Protein AF-V8N4Q9-F1 (afdb_monomer_lite)

Sequence (99 aa):
LKNELQKKEGEKVAEINEGKEQEKSDNQEAPAVKKPRGDLSNLKNLRQGQLKNQQMKSSLAARYDLENMEIALGIEELKQRVVAIAEKIKRYENQSSFN

pLDDT: mean 74.96, std 20.8, range [38.47, 94.75]

Radius of gyration: 22.15 Å; chains: 1; bounding box: 36×22×91 Å

Foldseek 3Di:
DDDDDDDDDDDDDDPPDDDDDPPPPDDDDDPQQVVLVVLLVLLVCVVVVNNPDPVNVVVSCVVQVVVPDPSVVSNVVSVVVNVVVVVVVVVVVVVVVVD

Structure (mmCIF, N/CA/C/O backbone):
data_AF-V8N4Q9-F1
#
_entry.id   AF-V8N4Q9-F1
#
loop_
_atom_site.group_PDB
_atom_site.id
_atom_site.type_symbol
_atom_site.label_atom_id
_atom_site.label_alt_id
_atom_site.label_comp_id
_atom_site.label_asym_id
_atom_site.label_entity_id
_atom_site.label_seq_id
_atom_site.pdbx_PDB_ins_code
_atom_site.Cartn_x
_atom_site.Cartn_y
_atom_site.Cartn_z
_atom_site.occupancy
_atom_site.B_iso_or_equiv
_atom_site.auth_seq_id
_atom_site.auth_comp_id
_atom_site.auth_asym_id
_atom_site.auth_atom_id
_atom_site.pdbx_PDB_model_num
ATOM 1 N N . LEU A 1 1 ? -13.143 -0.351 64.378 1.00 42.16 1 LEU A N 1
ATOM 2 C CA . LEU A 1 1 ? -12.816 0.673 63.368 1.00 42.16 1 LEU A CA 1
ATOM 3 C C . LEU A 1 1 ? -12.379 -0.045 62.103 1.00 42.16 1 LEU A C 1
ATOM 5 O O . LEU A 1 1 ? -11.455 -0.841 62.165 1.00 42.16 1 LEU A O 1
ATOM 9 N N . LYS A 1 2 ? -13.123 0.152 61.013 1.00 39.50 2 LYS A N 1
ATOM 10 C CA . LYS A 1 2 ? -12.796 -0.327 59.666 1.00 39.50 2 LYS A CA 1
ATOM 11 C C . LYS A 1 2 ? -11.958 0.755 58.994 1.00 39.50 2 LYS A C 1
ATOM 13 O O . LYS A 1 2 ? -12.338 1.914 59.124 1.00 39.50 2 LYS A O 1
ATOM 18 N N . ASN A 1 3 ? -10.883 0.377 58.310 1.00 38.47 3 ASN A N 1
ATOM 19 C CA . ASN A 1 3 ? -10.457 0.926 57.018 1.00 38.47 3 ASN A CA 1
ATOM 20 C C . ASN A 1 3 ? -9.042 0.444 56.732 1.00 38.47 3 ASN A C 1
ATOM 22 O O . ASN A 1 3 ? -8.113 0.942 57.349 1.00 38.47 3 ASN A O 1
ATOM 26 N N . GLU A 1 4 ? -8.885 -0.457 55.766 1.00 43.41 4 GLU A N 1
ATOM 27 C CA . GLU A 1 4 ? -7.685 -0.463 54.938 1.00 43.41 4 GLU A CA 1
ATOM 28 C C . GLU A 1 4 ? -7.914 -1.237 53.635 1.00 43.41 4 GLU A C 1
ATOM 30 O O . GLU A 1 4 ? -8.497 -2.319 53.616 1.00 43.41 4 GLU A O 1
ATOM 35 N N . LEU A 1 5 ? -7.396 -0.624 52.569 1.00 48.34 5 LEU A N 1
ATOM 36 C CA . LEU A 1 5 ? -6.931 -1.224 51.317 1.00 48.34 5 LEU A CA 1
ATOM 37 C C .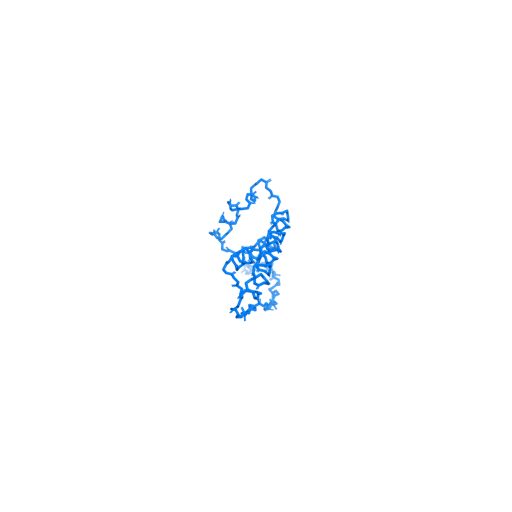 LEU A 1 5 ? -7.955 -1.467 50.194 1.00 48.34 5 LEU A C 1
ATOM 39 O O . LEU A 1 5 ? -8.522 -2.535 49.979 1.00 48.34 5 LEU A O 1
ATOM 43 N N . GLN A 1 6 ? -8.080 -0.381 49.427 1.00 49.88 6 GLN A N 1
ATOM 44 C CA . GLN A 1 6 ? -8.276 -0.275 47.980 1.00 49.88 6 GLN A CA 1
ATOM 45 C C . GLN A 1 6 ? -7.979 -1.556 47.176 1.00 49.88 6 GLN A C 1
ATOM 47 O O . GLN A 1 6 ? -6.850 -2.041 47.159 1.00 49.88 6 GLN A O 1
ATOM 52 N N . LYS A 1 7 ? -8.957 -2.005 46.380 1.00 47.19 7 LYS A N 1
ATOM 53 C CA . LYS A 1 7 ? -8.732 -2.900 45.239 1.00 47.19 7 LYS A CA 1
ATOM 54 C C . LYS A 1 7 ? -8.934 -2.131 43.935 1.00 47.19 7 LYS A C 1
ATOM 56 O O . LYS A 1 7 ? -10.060 -1.842 43.542 1.00 47.19 7 LYS A O 1
ATOM 61 N N . LYS A 1 8 ? -7.822 -1.789 43.281 1.00 49.78 8 LYS A N 1
ATOM 62 C CA . LYS A 1 8 ? -7.756 -1.558 41.835 1.00 49.78 8 LYS A CA 1
ATOM 63 C C . LYS A 1 8 ? -7.293 -2.872 41.220 1.00 49.78 8 LYS A C 1
ATOM 65 O O . LYS A 1 8 ? -6.116 -3.198 41.324 1.00 49.78 8 LYS A O 1
ATOM 70 N N . GLU A 1 9 ? -8.194 -3.623 40.607 1.00 46.16 9 GLU A N 1
ATOM 71 C CA . GLU A 1 9 ? -7.800 -4.745 39.757 1.00 46.16 9 GLU A CA 1
ATOM 72 C C . GLU A 1 9 ? -7.858 -4.254 38.313 1.00 46.16 9 GLU A C 1
ATOM 74 O O . GLU A 1 9 ? -8.907 -4.187 37.682 1.00 46.16 9 GLU A O 1
ATOM 79 N N . GLY A 1 10 ? -6.693 -3.787 37.856 1.00 38.78 10 GLY A N 1
ATOM 80 C CA . GLY A 1 10 ? -6.406 -3.578 36.450 1.00 38.78 10 GLY A CA 1
ATOM 81 C C . GLY A 1 10 ? -6.302 -4.934 35.766 1.00 38.78 10 GLY A C 1
ATOM 82 O O . GLY A 1 10 ? -5.538 -5.805 36.185 1.00 38.78 10 GLY A O 1
ATOM 83 N N . GLU A 1 11 ? -7.103 -5.095 34.727 1.00 40.88 11 GLU A N 1
ATOM 84 C CA . GLU A 1 11 ? -7.112 -6.232 33.826 1.00 40.88 11 GLU A CA 1
ATOM 85 C C . GLU A 1 11 ? -5.738 -6.347 33.142 1.00 40.88 11 GLU A C 1
ATOM 87 O O . GLU A 1 11 ? -5.307 -5.471 32.389 1.00 40.88 11 GLU A O 1
ATOM 92 N N . LYS A 1 12 ? -5.001 -7.414 33.474 1.00 44.91 12 LYS A N 1
ATOM 93 C CA . LYS A 1 12 ? -3.738 -7.778 32.827 1.00 44.91 12 LYS A CA 1
ATOM 94 C C . LYS A 1 12 ? -4.034 -8.233 31.401 1.00 44.91 12 LYS A C 1
ATOM 96 O O . LYS A 1 12 ? -4.345 -9.401 31.181 1.00 44.91 12 LYS A O 1
ATOM 101 N N . VAL A 1 13 ? -3.889 -7.340 30.429 1.00 49.69 13 VAL A N 1
ATOM 102 C CA . VAL A 1 13 ? -3.788 -7.757 29.028 1.00 49.69 13 VAL A CA 1
ATOM 103 C C . VAL A 1 13 ? -2.375 -8.288 28.814 1.00 49.69 13 VAL A C 1
ATOM 105 O O . VAL A 1 13 ? -1.394 -7.564 28.968 1.00 49.69 13 VAL A O 1
ATOM 108 N 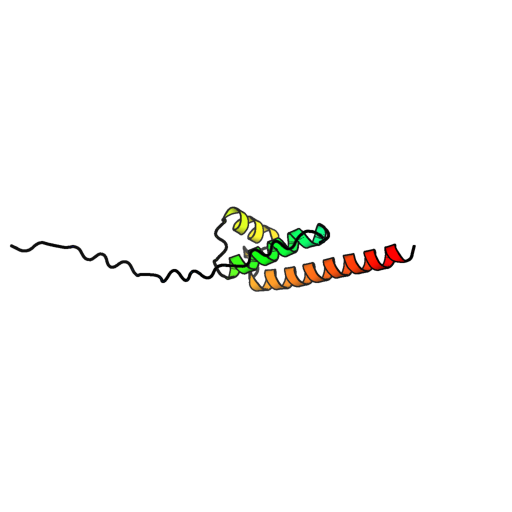N . ALA A 1 14 ? -2.294 -9.589 28.542 1.00 41.41 14 ALA A N 1
ATOM 109 C CA . ALA A 1 14 ? -1.068 -10.309 28.249 1.00 41.41 14 ALA A CA 1
ATOM 110 C C . ALA A 1 14 ? -0.323 -9.639 27.086 1.00 41.41 14 ALA A C 1
ATOM 112 O O . ALA A 1 14 ? -0.788 -9.617 25.948 1.00 41.41 14 ALA A O 1
ATOM 113 N N . GLU A 1 15 ? 0.842 -9.080 27.394 1.00 40.91 15 GLU A N 1
ATOM 114 C CA . GLU A 1 15 ? 1.773 -8.542 26.416 1.00 40.91 15 GLU A CA 1
ATOM 115 C C . GLU A 1 15 ? 2.487 -9.733 25.762 1.00 40.91 15 GLU A C 1
ATOM 117 O O . GLU A 1 15 ? 3.479 -10.260 26.270 1.00 40.91 15 GLU A O 1
ATOM 122 N N . ILE A 1 16 ? 1.914 -10.231 24.665 1.00 51.94 16 ILE A N 1
ATOM 123 C CA . ILE A 1 16 ? 2.556 -11.242 23.829 1.00 51.94 16 ILE A CA 1
ATOM 124 C C . ILE A 1 16 ? 3.639 -10.519 23.025 1.00 51.94 16 ILE A C 1
ATOM 126 O O . ILE A 1 16 ? 3.381 -9.874 22.010 1.00 51.94 16 ILE A O 1
ATOM 130 N N . ASN A 1 17 ? 4.862 -10.593 23.544 1.00 48.38 17 ASN A N 1
ATOM 131 C CA . ASN A 1 17 ? 6.086 -10.288 22.819 1.00 48.38 17 ASN A CA 1
ATOM 132 C C . ASN A 1 17 ? 6.327 -11.379 21.768 1.00 48.38 17 ASN A C 1
ATOM 134 O O . ASN A 1 17 ? 6.966 -12.389 22.054 1.00 48.38 17 ASN A O 1
ATOM 138 N N . GLU A 1 18 ? 5.872 -11.150 20.540 1.00 45.28 18 GLU A N 1
ATOM 139 C CA . GLU A 1 18 ? 6.421 -11.823 19.364 1.00 45.28 18 GLU A CA 1
ATOM 140 C C . GLU A 1 18 ? 7.143 -10.780 18.519 1.00 45.28 18 GLU A C 1
ATOM 142 O O . GLU A 1 18 ? 6.555 -9.921 17.863 1.00 45.28 18 GLU A O 1
ATOM 147 N N . GLY A 1 19 ? 8.468 -10.799 18.644 1.00 38.72 19 GLY A N 1
ATOM 148 C CA . GLY A 1 19 ? 9.347 -10.018 17.799 1.00 38.72 19 GLY A CA 1
ATOM 149 C C . GLY A 1 19 ? 9.465 -10.595 16.391 1.00 38.72 19 GLY A C 1
ATOM 150 O O . GLY A 1 19 ? 9.180 -11.766 16.161 1.00 38.72 19 GLY A O 1
ATOM 151 N N . LYS A 1 20 ? 10.084 -9.765 15.538 1.00 44.59 20 LYS A N 1
ATOM 152 C CA . LYS A 1 20 ? 10.640 -10.073 14.205 1.00 44.59 20 LYS A CA 1
ATOM 153 C C . LYS A 1 20 ? 9.540 -10.191 13.138 1.00 44.59 20 LYS A C 1
ATOM 155 O O . LYS A 1 20 ? 8.525 -10.818 13.346 1.00 44.59 20 LYS A O 1
ATOM 160 N N . GLU A 1 21 ? 9.626 -9.530 11.992 1.00 41.66 21 GLU A N 1
ATOM 161 C CA . GLU A 1 21 ? 10.772 -9.472 11.092 1.00 41.66 21 GLU A CA 1
ATOM 162 C C . GLU A 1 21 ? 10.867 -8.087 10.447 1.00 41.66 21 GLU A C 1
ATOM 164 O O . GLU A 1 21 ? 10.066 -7.698 9.599 1.00 41.66 21 GLU A O 1
ATOM 169 N N . GLN A 1 22 ? 11.891 -7.330 10.825 1.00 42.22 22 GLN A N 1
ATOM 170 C CA . GLN A 1 22 ? 12.385 -6.270 9.964 1.00 42.22 22 GLN A CA 1
ATOM 171 C C . GLN A 1 22 ? 13.428 -6.928 9.063 1.00 42.22 22 GLN A C 1
ATOM 173 O O . GLN A 1 22 ? 14.627 -6.852 9.329 1.00 42.22 22 GLN A O 1
ATOM 178 N N . GLU A 1 23 ? 12.958 -7.636 8.030 1.00 44.72 23 GLU A N 1
ATOM 179 C CA . GLU A 1 23 ? 13.799 -7.982 6.888 1.00 44.72 23 GLU A CA 1
ATOM 180 C C . GLU A 1 23 ? 14.252 -6.669 6.247 1.00 44.72 23 GLU A C 1
ATOM 182 O O . GLU A 1 23 ? 13.590 -6.064 5.402 1.00 44.72 23 GLU A O 1
ATOM 187 N N . LYS A 1 24 ? 15.420 -6.203 6.686 1.00 48.00 24 LYS A N 1
ATOM 188 C CA . LYS A 1 24 ? 16.297 -5.393 5.855 1.00 48.00 24 LYS A CA 1
ATOM 189 C C . LYS A 1 24 ? 16.787 -6.300 4.725 1.00 48.00 24 LYS A C 1
ATOM 191 O O . LYS A 1 24 ? 17.869 -6.866 4.806 1.00 48.00 24 LYS A O 1
ATOM 196 N N . SER A 1 25 ? 15.951 -6.486 3.709 1.00 44.66 25 SER A N 1
ATOM 197 C CA . SER A 1 25 ? 16.396 -7.005 2.422 1.00 44.66 25 SER A CA 1
ATOM 198 C C . SER A 1 25 ? 16.967 -5.831 1.633 1.00 44.66 25 SER A C 1
ATOM 200 O O . SER A 1 25 ? 16.254 -4.917 1.207 1.00 44.66 25 SER A O 1
ATOM 202 N N . ASP A 1 26 ? 18.290 -5.815 1.535 1.00 42.84 26 ASP A N 1
ATOM 203 C CA . ASP A 1 26 ? 19.046 -4.845 0.770 1.00 42.84 26 ASP A CA 1
ATOM 204 C C . ASP A 1 26 ? 18.688 -4.911 -0.728 1.00 42.84 26 ASP A C 1
ATOM 206 O O . ASP A 1 26 ? 19.028 -5.827 -1.464 1.00 42.84 26 ASP A O 1
ATOM 210 N N . ASN A 1 27 ? 18.036 -3.845 -1.185 1.00 49.66 27 ASN A N 1
ATOM 211 C CA . ASN A 1 27 ? 18.628 -2.946 -2.172 1.00 49.66 27 ASN A CA 1
ATOM 212 C C . ASN A 1 27 ? 18.948 -3.473 -3.592 1.00 49.66 27 ASN A C 1
ATOM 214 O O . ASN A 1 27 ? 20.012 -3.171 -4.116 1.00 49.66 27 ASN A O 1
ATOM 218 N N . GLN A 1 28 ? 17.987 -4.098 -4.286 1.00 53.38 28 GLN A N 1
ATOM 219 C CA . GLN A 1 28 ? 17.956 -4.125 -5.770 1.00 53.38 28 GLN A CA 1
ATOM 220 C C . GLN A 1 28 ? 16.547 -3.984 -6.381 1.00 53.38 28 GLN A C 1
ATOM 222 O O . GLN A 1 28 ? 16.313 -4.332 -7.531 1.00 53.38 28 GLN A O 1
ATOM 227 N N . GLU A 1 29 ? 15.568 -3.455 -5.647 1.00 54.53 29 GLU A N 1
ATOM 228 C CA . GLU A 1 29 ? 14.250 -3.188 -6.237 1.00 54.53 29 GLU A CA 1
ATOM 229 C C . GLU A 1 29 ? 14.201 -1.817 -6.902 1.00 54.53 29 GLU A C 1
ATOM 231 O O . GLU A 1 29 ? 14.566 -0.805 -6.28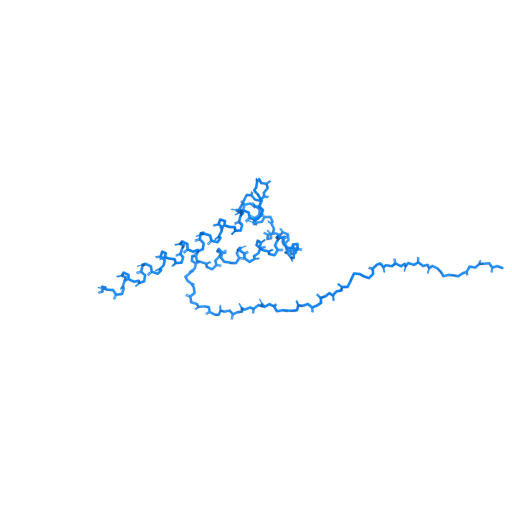8 1.00 54.53 29 GLU A O 1
ATOM 236 N N . ALA A 1 30 ? 13.691 -1.772 -8.136 1.00 62.91 30 ALA A N 1
ATOM 237 C CA . ALA A 1 30 ? 13.450 -0.516 -8.825 1.00 62.91 30 ALA A CA 1
ATOM 238 C C . ALA A 1 30 ? 12.594 0.416 -7.937 1.00 62.91 30 ALA A C 1
ATOM 240 O O . ALA A 1 30 ? 11.623 -0.042 -7.317 1.00 62.91 30 ALA A O 1
ATOM 241 N N . PRO A 1 31 ? 12.891 1.730 -7.893 1.00 69.06 31 PRO A N 1
ATOM 242 C CA . PRO A 1 31 ? 12.196 2.693 -7.031 1.00 69.06 31 PRO A CA 1
ATOM 243 C C . PRO A 1 31 ? 10.664 2.647 -7.148 1.00 69.06 31 PRO A C 1
ATOM 245 O O . PRO A 1 31 ? 9.956 2.920 -6.178 1.00 69.06 31 PRO A O 1
ATOM 248 N N . ALA A 1 32 ? 10.158 2.249 -8.320 1.00 74.06 32 ALA A N 1
ATOM 249 C CA . ALA A 1 32 ? 8.739 2.112 -8.624 1.00 74.06 32 ALA A CA 1
ATOM 250 C C . ALA A 1 32 ? 8.003 1.045 -7.784 1.00 74.06 32 ALA A C 1
ATOM 252 O O . ALA A 1 32 ? 6.797 1.173 -7.596 1.00 74.06 32 ALA A O 1
ATOM 253 N N . VAL A 1 33 ? 8.691 0.021 -7.259 1.00 81.56 33 VAL A N 1
ATOM 254 C CA . VAL A 1 33 ? 8.072 -1.071 -6.472 1.00 81.56 33 VAL A CA 1
ATOM 255 C C . VAL A 1 33 ? 8.231 -0.865 -4.963 1.00 81.56 33 VAL A C 1
ATOM 257 O O . VAL A 1 33 ? 7.334 -1.221 -4.194 1.00 81.56 33 VAL A O 1
ATOM 260 N N . LYS A 1 34 ? 9.325 -0.222 -4.532 1.00 82.75 34 LYS A N 1
ATOM 261 C CA . LYS A 1 34 ? 9.659 -0.028 -3.109 1.00 82.75 34 LYS A CA 1
ATOM 262 C C . LYS A 1 34 ? 8.542 0.670 -2.327 1.00 82.75 34 LYS A C 1
ATOM 264 O O . LYS A 1 34 ? 8.139 0.204 -1.263 1.00 82.75 34 LYS A O 1
ATOM 269 N N . LYS A 1 35 ? 8.015 1.778 -2.861 1.00 86.69 35 LYS A N 1
ATOM 270 C CA . LYS A 1 35 ? 6.961 2.560 -2.191 1.00 86.69 35 LYS A CA 1
ATOM 271 C C . LYS A 1 35 ? 5.631 1.785 -2.095 1.00 86.69 35 LYS A C 1
ATOM 273 O O . LYS A 1 35 ? 5.123 1.673 -0.980 1.00 86.69 35 LYS A O 1
ATOM 278 N N . PRO A 1 36 ? 5.105 1.181 -3.179 1.00 87.56 36 PRO A N 1
ATOM 279 C CA . PRO A 1 36 ? 3.943 0.290 -3.102 1.00 87.56 36 PRO A CA 1
ATOM 280 C C . PRO A 1 36 ? 4.089 -0.879 -2.116 1.00 87.56 36 PRO A C 1
ATOM 282 O O . PRO A 1 36 ? 3.146 -1.181 -1.392 1.00 87.56 36 PRO A O 1
ATOM 285 N N . ARG A 1 37 ? 5.264 -1.522 -2.025 1.00 88.31 37 ARG A N 1
ATOM 286 C CA . ARG A 1 37 ? 5.496 -2.598 -1.041 1.00 88.31 37 ARG A CA 1
ATOM 287 C C . ARG A 1 37 ? 5.489 -2.093 0.400 1.00 88.31 37 ARG A C 1
ATOM 289 O O . ARG A 1 37 ? 4.889 -2.731 1.264 1.00 88.31 37 ARG A O 1
ATOM 296 N N . GLY A 1 38 ? 6.113 -0.943 0.654 1.00 91.12 38 GLY A N 1
ATOM 297 C CA . GLY A 1 38 ? 6.076 -0.304 1.970 1.00 91.12 38 GLY A CA 1
ATOM 298 C C . GLY A 1 38 ? 4.650 0.048 2.396 1.00 91.12 38 GLY A C 1
ATOM 299 O O . GLY A 1 38 ? 4.236 -0.263 3.511 1.00 91.12 38 GLY A O 1
ATOM 300 N N . ASP A 1 39 ? 3.868 0.624 1.484 1.00 92.44 39 ASP A N 1
ATOM 301 C CA . ASP A 1 39 ? 2.454 0.912 1.725 1.00 92.44 39 ASP A CA 1
ATOM 302 C C . ASP A 1 39 ? 1.642 -0.370 1.974 1.00 92.44 39 ASP A C 1
ATOM 304 O O . ASP A 1 39 ? 0.827 -0.392 2.891 1.00 92.44 39 ASP A O 1
ATOM 308 N N . LEU A 1 40 ? 1.904 -1.458 1.240 1.00 92.88 40 LEU A N 1
ATOM 309 C CA . LEU A 1 40 ? 1.243 -2.752 1.441 1.00 92.88 40 LEU A CA 1
ATOM 310 C C . LEU A 1 40 ? 1.501 -3.317 2.841 1.00 92.88 40 LEU A C 1
ATOM 312 O O . LEU A 1 40 ? 0.574 -3.807 3.488 1.00 92.88 40 LEU A O 1
ATOM 316 N N . SER A 1 41 ? 2.744 -3.234 3.319 1.00 92.94 41 SER A N 1
ATOM 317 C CA . SER A 1 41 ? 3.091 -3.628 4.688 1.00 92.94 41 SER A CA 1
ATOM 318 C C . SER A 1 41 ? 2.333 -2.779 5.712 1.00 92.94 41 SER A C 1
ATOM 320 O O . SER A 1 41 ? 1.685 -3.306 6.616 1.00 92.94 41 SER A O 1
ATOM 322 N N . ASN A 1 42 ? 2.294 -1.460 5.512 1.00 94.75 42 ASN A N 1
ATOM 323 C CA . ASN A 1 42 ? 1.573 -0.575 6.420 1.00 94.75 42 ASN A CA 1
ATOM 324 C C . ASN A 1 42 ? 0.050 -0.783 6.388 1.00 94.75 42 ASN A C 1
ATOM 326 O O . ASN A 1 42 ? -0.578 -0.692 7.438 1.00 94.75 42 ASN A O 1
ATOM 330 N N . LEU A 1 43 ? -0.551 -1.097 5.235 1.00 93.19 43 LEU A N 1
ATOM 331 C CA . LEU A 1 43 ? -1.976 -1.435 5.133 1.00 93.19 43 LEU A CA 1
ATOM 332 C C . LEU A 1 43 ? -2.308 -2.735 5.874 1.00 93.19 43 LEU A C 1
ATOM 334 O O . LEU A 1 43 ? -3.335 -2.807 6.548 1.00 93.19 43 LEU A O 1
ATOM 338 N N . LYS A 1 44 ? -1.433 -3.749 5.813 1.00 93.50 44 LYS A N 1
ATOM 339 C CA . LYS A 1 44 ? -1.586 -4.976 6.614 1.00 93.50 44 LYS A CA 1
ATOM 340 C C . LYS A 1 44 ? -1.535 -4.666 8.111 1.00 93.50 44 LYS A C 1
ATOM 342 O O . LYS A 1 44 ? -2.444 -5.064 8.838 1.00 93.50 44 LYS A O 1
ATOM 347 N N . ASN A 1 45 ? -0.548 -3.878 8.538 1.00 94.06 45 ASN A N 1
ATOM 348 C CA . ASN A 1 45 ? -0.428 -3.438 9.929 1.00 94.06 45 ASN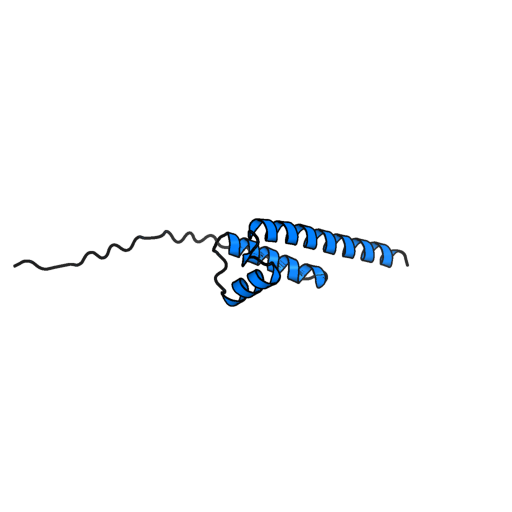 A CA 1
ATOM 349 C C . ASN A 1 45 ? -1.637 -2.595 10.360 1.00 94.06 45 ASN A C 1
ATOM 351 O O . ASN A 1 45 ? -2.081 -2.685 11.502 1.00 94.06 45 ASN A O 1
ATOM 355 N N . LEU A 1 46 ? -2.195 -1.779 9.461 1.00 92.69 46 LEU A N 1
ATOM 356 C CA . LEU A 1 46 ? -3.402 -1.000 9.723 1.00 92.69 46 LEU A CA 1
ATOM 357 C C . LEU A 1 46 ? -4.615 -1.910 9.931 1.00 92.69 46 LEU A C 1
ATOM 359 O O . LEU A 1 46 ? -5.313 -1.758 10.930 1.00 92.69 46 LEU A O 1
ATOM 363 N N . ARG A 1 47 ? -4.820 -2.894 9.047 1.00 93.00 47 ARG A N 1
ATOM 364 C CA . ARG A 1 47 ? -5.898 -3.890 9.162 1.00 93.00 47 ARG A CA 1
ATOM 365 C C . ARG A 1 47 ? -5.821 -4.681 10.470 1.00 93.00 47 ARG A C 1
ATOM 367 O O . ARG A 1 47 ? -6.850 -5.008 11.045 1.00 93.00 47 ARG A O 1
ATOM 374 N N . GLN A 1 48 ? -4.612 -4.984 10.934 1.00 94.38 48 GLN A N 1
ATOM 375 C CA . GLN A 1 48 ? -4.370 -5.722 12.177 1.00 94.38 48 GLN A CA 1
ATOM 376 C C . GLN A 1 48 ? -4.418 -4.834 13.435 1.00 94.38 48 GLN A C 1
ATOM 378 O O . GLN A 1 48 ? -4.200 -5.328 14.537 1.00 94.38 48 GLN A O 1
ATOM 383 N N . GLY A 1 49 ? -4.658 -3.523 13.299 1.00 91.75 49 GLY A N 1
ATOM 384 C CA . GLY A 1 49 ? -4.636 -2.579 14.423 1.00 91.75 49 GLY A CA 1
ATOM 385 C C . GLY A 1 49 ? -3.235 -2.289 14.982 1.00 91.75 49 GLY A C 1
ATOM 386 O O . GLY A 1 49 ? -3.101 -1.636 16.014 1.00 91.75 49 GLY A O 1
ATOM 387 N N . GLN A 1 50 ? -2.182 -2.738 14.298 1.00 94.31 50 GLN A N 1
ATOM 388 C CA . GLN A 1 50 ? -0.785 -2.637 14.726 1.00 94.31 50 GLN A CA 1
ATOM 389 C C . GLN A 1 50 ? -0.099 -1.346 14.260 1.00 94.31 50 GLN A C 1
ATOM 391 O O . GLN A 1 50 ? 0.907 -0.926 14.836 1.00 94.31 50 GLN A O 1
ATOM 396 N N . LEU A 1 51 ? -0.632 -0.671 13.237 1.00 93.06 51 LEU A N 1
ATOM 397 C CA . LEU A 1 51 ? -0.096 0.615 12.798 1.00 93.06 51 LEU A CA 1
ATOM 398 C C . LEU A 1 51 ? -0.429 1.689 13.847 1.00 93.06 51 LEU A C 1
ATOM 400 O O . LEU A 1 51 ? -1.587 2.055 14.011 1.00 93.06 51 LEU A O 1
ATOM 404 N N . LYS A 1 52 ? 0.572 2.212 14.567 1.00 90.81 52 LYS A N 1
ATOM 405 C CA . LYS A 1 52 ? 0.370 3.243 15.613 1.00 90.81 52 LYS A CA 1
ATOM 406 C C . LYS A 1 52 ? 0.527 4.681 15.105 1.00 90.81 52 LYS A C 1
ATOM 408 O O . LYS A 1 52 ? -0.055 5.601 15.673 1.00 90.81 52 LYS A O 1
ATOM 413 N N . ASN A 1 53 ? 1.283 4.883 14.025 1.00 94.31 53 ASN A N 1
ATOM 414 C CA . ASN A 1 53 ? 1.581 6.211 13.487 1.00 94.31 53 ASN A CA 1
ATOM 415 C C . ASN A 1 53 ? 0.346 6.832 12.807 1.00 94.31 53 ASN A C 1
ATOM 417 O O . ASN A 1 53 ? -0.048 6.396 11.726 1.00 94.31 53 ASN A O 1
ATOM 421 N N . GLN A 1 54 ? -0.232 7.868 13.422 1.00 92.75 54 GLN A N 1
ATOM 422 C CA . GLN A 1 54 ? -1.442 8.539 12.930 1.00 92.75 54 GLN A CA 1
ATOM 423 C C . GLN A 1 54 ? -1.241 9.240 11.583 1.00 92.75 54 GLN A C 1
ATOM 425 O O . GLN A 1 54 ? -2.079 9.104 10.697 1.00 92.75 54 GLN A O 1
ATOM 430 N N . GLN A 1 55 ? -0.103 9.908 11.375 1.00 94.69 55 GLN A N 1
ATOM 431 C CA . GLN A 1 55 ? 0.200 10.543 10.091 1.00 94.69 55 GLN A CA 1
ATOM 432 C C . GLN A 1 55 ? 0.245 9.507 8.961 1.00 94.69 55 GLN A C 1
ATOM 434 O O . GLN A 1 55 ? -0.272 9.753 7.869 1.00 94.69 55 GLN A O 1
ATOM 439 N N . MET A 1 56 ? 0.822 8.330 9.226 1.00 93.75 56 MET A N 1
ATOM 440 C CA . MET A 1 56 ? 0.842 7.235 8.258 1.00 93.75 56 MET A CA 1
ATOM 441 C C . MET A 1 56 ? -0.567 6.697 7.988 1.00 93.75 56 MET A C 1
ATOM 443 O O . MET A 1 56 ? -0.896 6.464 6.828 1.00 93.75 56 MET A O 1
ATOM 447 N N . LYS A 1 57 ? -1.420 6.560 9.014 1.00 92.56 57 LYS A N 1
ATOM 448 C CA . LYS A 1 57 ? -2.828 6.162 8.837 1.00 92.56 57 LYS A CA 1
ATOM 449 C C . LYS A 1 57 ? -3.572 7.109 7.906 1.00 92.56 57 LYS A C 1
ATOM 451 O O . LYS A 1 57 ? -4.095 6.652 6.898 1.00 92.56 57 LYS A O 1
ATOM 456 N N . SER A 1 58 ? -3.560 8.411 8.195 1.00 93.25 58 SER A N 1
ATOM 457 C CA . SER A 1 58 ? -4.233 9.418 7.364 1.00 93.25 58 SER A CA 1
ATOM 458 C C . SER A 1 58 ? -3.670 9.441 5.943 1.00 93.25 58 SER A C 1
ATOM 460 O O . SER A 1 58 ? -4.417 9.502 4.973 1.00 93.25 58 SER A O 1
ATOM 462 N N . SER A 1 59 ? -2.348 9.306 5.803 1.00 94.25 59 SER A N 1
ATOM 463 C CA . SER A 1 59 ? -1.700 9.262 4.488 1.00 94.25 59 SER A CA 1
ATOM 464 C C . SER A 1 59 ? -2.072 8.018 3.677 1.00 94.25 59 SER A C 1
ATOM 466 O O . SER A 1 59 ? -2.080 8.076 2.450 1.00 94.25 59 SER A O 1
ATOM 468 N N . LEU A 1 60 ? -2.309 6.873 4.322 1.00 92.69 60 LEU A N 1
ATOM 469 C CA . LEU A 1 60 ? -2.785 5.657 3.655 1.00 92.69 60 LEU A CA 1
ATOM 470 C C . LEU A 1 60 ? -4.271 5.762 3.321 1.00 92.69 60 LEU A C 1
ATOM 472 O O . LEU A 1 60 ? -4.646 5.420 2.205 1.00 92.69 60 LEU A O 1
ATOM 476 N N . ALA A 1 61 ? -5.080 6.290 4.241 1.00 91.44 61 ALA A N 1
ATOM 477 C CA . ALA A 1 61 ? -6.504 6.512 4.025 1.00 91.44 61 ALA A CA 1
ATOM 478 C C . ALA A 1 61 ? -6.759 7.407 2.809 1.00 91.44 61 ALA A C 1
ATOM 480 O O . ALA A 1 61 ? -7.511 7.013 1.929 1.00 91.44 61 ALA A O 1
ATOM 481 N N . ALA A 1 62 ? -6.042 8.527 2.689 1.00 93.69 62 ALA A N 1
ATOM 482 C CA . ALA A 1 62 ? -6.168 9.424 1.542 1.00 93.69 62 ALA A CA 1
ATOM 483 C C . ALA A 1 62 ? -5.644 8.814 0.228 1.00 93.69 62 ALA A C 1
ATOM 485 O O . ALA A 1 62 ? -6.228 9.016 -0.830 1.00 93.69 62 ALA A O 1
ATOM 486 N N . ARG A 1 63 ? -4.528 8.068 0.267 1.00 91.75 63 ARG A N 1
ATOM 487 C CA . ARG A 1 63 ? -3.927 7.484 -0.951 1.00 91.75 63 ARG A CA 1
ATOM 488 C C . ARG A 1 63 ? -4.725 6.320 -1.527 1.00 91.75 63 ARG A C 1
ATOM 490 O O . ARG A 1 63 ? -4.652 6.092 -2.732 1.00 91.75 63 ARG A O 1
ATOM 497 N N . TYR A 1 64 ? -5.408 5.574 -0.668 1.00 90.56 64 TYR A N 1
ATOM 498 C CA . TYR A 1 64 ? -6.125 4.352 -1.026 1.00 90.56 64 TYR A CA 1
ATOM 499 C C . TYR A 1 64 ? -7.626 4.456 -0.752 1.00 90.56 64 TYR A C 1
ATOM 501 O O . TYR A 1 64 ? -8.278 3.427 -0.686 1.00 90.56 64 TYR A O 1
ATOM 509 N N . ASP A 1 65 ? -8.151 5.669 -0.561 1.00 90.25 65 ASP A N 1
ATOM 510 C CA . ASP A 1 65 ? -9.572 5.951 -0.312 1.00 90.25 65 ASP A CA 1
ATOM 511 C C . ASP A 1 65 ? -10.226 5.015 0.728 1.00 90.25 65 ASP A C 1
ATOM 513 O O . ASP A 1 65 ? -11.320 4.486 0.547 1.00 90.25 65 ASP A O 1
ATOM 517 N N . LEU A 1 66 ? -9.532 4.777 1.848 1.00 89.75 66 LEU A N 1
ATOM 518 C CA . LEU A 1 66 ? -9.979 3.819 2.875 1.00 89.75 66 LEU A CA 1
ATOM 519 C C . LEU A 1 66 ? -11.177 4.323 3.699 1.00 89.75 66 LEU A C 1
ATOM 521 O O . LEU A 1 66 ? -11.652 3.617 4.584 1.00 89.75 66 LEU A O 1
ATOM 525 N N . GLU A 1 67 ? -11.625 5.555 3.454 1.00 88.38 67 GLU A N 1
ATOM 526 C CA . GLU A 1 67 ? -12.859 6.101 4.028 1.00 88.38 67 GLU A CA 1
ATOM 527 C C . GLU A 1 67 ? -14.094 5.527 3.324 1.00 88.38 67 GLU A C 1
ATOM 529 O O . GLU A 1 67 ? -15.115 5.303 3.971 1.00 88.38 67 GLU A O 1
ATOM 534 N N . ASN A 1 68 ? -13.976 5.234 2.024 1.00 88.75 68 ASN A N 1
ATOM 535 C CA . ASN A 1 68 ? -15.054 4.691 1.195 1.00 88.75 68 ASN A CA 1
ATOM 536 C C . ASN A 1 68 ? -14.817 3.230 0.783 1.00 88.75 68 ASN A C 1
ATOM 538 O O . ASN A 1 68 ? -15.733 2.570 0.293 1.00 88.75 68 ASN A O 1
ATOM 542 N N . MET A 1 69 ? -13.602 2.712 0.982 1.00 89.50 69 MET A N 1
ATOM 543 C CA . MET A 1 69 ? -13.210 1.357 0.610 1.00 89.50 69 MET A CA 1
ATOM 544 C C . MET A 1 69 ? -12.724 0.544 1.813 1.00 89.50 69 MET A C 1
ATOM 546 O O . MET A 1 69 ? -11.978 1.019 2.669 1.00 89.50 69 MET A O 1
ATOM 550 N N . GLU A 1 70 ? -13.075 -0.743 1.837 1.00 91.75 70 GLU A N 1
ATOM 551 C CA . GLU A 1 70 ? -12.526 -1.672 2.820 1.00 91.75 70 GLU A CA 1
ATOM 552 C C . GLU A 1 70 ? -11.005 -1.811 2.682 1.00 91.75 70 GLU A C 1
ATOM 554 O O . GLU A 1 70 ? -10.466 -2.056 1.601 1.00 91.75 70 GLU A O 1
ATOM 559 N N . ILE A 1 71 ? -10.298 -1.780 3.815 1.00 89.94 71 ILE A N 1
ATOM 560 C CA . ILE A 1 71 ? -8.837 -1.958 3.859 1.00 89.94 71 ILE A CA 1
ATOM 561 C C . ILE A 1 71 ? -8.406 -3.270 3.179 1.00 89.94 71 ILE A C 1
ATOM 563 O O . ILE A 1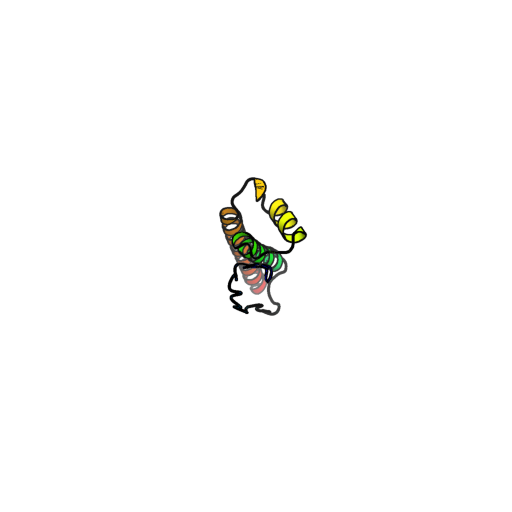 71 ? -7.344 -3.326 2.562 1.00 89.94 71 ILE A O 1
ATOM 567 N N . ALA A 1 72 ? -9.227 -4.324 3.258 1.00 90.56 72 ALA A N 1
ATOM 568 C CA . ALA A 1 72 ? -8.964 -5.593 2.581 1.00 90.56 72 ALA A CA 1
ATOM 569 C C . ALA A 1 72 ? -8.932 -5.450 1.049 1.00 90.56 72 ALA A C 1
ATOM 571 O O . ALA A 1 72 ? -8.018 -5.980 0.418 1.00 90.56 72 ALA A O 1
ATOM 572 N N . LEU A 1 73 ? -9.865 -4.691 0.468 1.00 90.44 73 LEU A N 1
ATOM 573 C CA . LEU A 1 73 ? -9.890 -4.399 -0.967 1.00 90.44 73 LEU A CA 1
ATOM 574 C C . LEU A 1 73 ? -8.684 -3.547 -1.373 1.00 90.44 73 LEU A C 1
ATOM 576 O O . LEU A 1 73 ? -7.983 -3.897 -2.321 1.00 90.44 73 LEU A O 1
ATOM 580 N N . GLY A 1 74 ? -8.351 -2.516 -0.587 1.00 90.19 74 GLY A N 1
ATOM 581 C CA . GLY A 1 74 ? -7.155 -1.700 -0.828 1.00 90.19 74 GLY A CA 1
ATOM 582 C C . GLY A 1 74 ? -5.850 -2.509 -0.805 1.00 90.19 74 GLY A C 1
ATOM 583 O O . GLY A 1 74 ? -4.941 -2.258 -1.597 1.00 90.19 74 GLY A O 1
ATOM 584 N N . ILE A 1 75 ? -5.761 -3.529 0.057 1.00 92.38 75 ILE A N 1
ATOM 585 C CA . ILE A 1 75 ? -4.634 -4.474 0.085 1.00 92.38 75 ILE A CA 1
ATOM 586 C C . ILE A 1 75 ? -4.570 -5.299 -1.207 1.00 92.38 75 ILE A C 1
ATOM 588 O O . ILE A 1 75 ? -3.481 -5.449 -1.765 1.00 92.38 75 ILE A O 1
ATOM 592 N N . GLU A 1 76 ? -5.691 -5.850 -1.674 1.00 92.75 76 GLU A N 1
ATOM 593 C CA . GLU A 1 76 ? -5.724 -6.666 -2.896 1.00 92.75 76 GLU A CA 1
ATOM 594 C C . GLU A 1 76 ? -5.384 -5.844 -4.144 1.00 92.75 76 GLU A C 1
ATOM 596 O O . GLU A 1 76 ? -4.530 -6.257 -4.934 1.00 92.75 76 GLU A O 1
ATOM 601 N N . GLU A 1 77 ? -5.938 -4.637 -4.281 1.00 91.19 77 GLU A N 1
ATOM 602 C CA . GLU A 1 77 ? -5.574 -3.736 -5.377 1.00 91.19 77 GLU A CA 1
ATOM 603 C C . GLU A 1 77 ? -4.078 -3.418 -5.380 1.00 91.19 77 GLU A C 1
ATOM 605 O O . GLU A 1 77 ? -3.412 -3.459 -6.419 1.00 91.19 77 GLU A O 1
ATOM 610 N N . LEU A 1 78 ? -3.518 -3.110 -4.209 1.00 91.81 78 LEU A N 1
ATOM 611 C CA . LEU A 1 78 ? -2.110 -2.758 -4.107 1.00 91.81 78 LEU A CA 1
ATOM 612 C C . LEU A 1 78 ? -1.196 -3.951 -4.418 1.00 91.81 78 LEU A C 1
ATOM 614 O O . LEU A 1 78 ? -0.161 -3.761 -5.059 1.00 91.81 78 LEU A O 1
ATOM 618 N N . LYS A 1 79 ? -1.581 -5.181 -4.046 1.00 92.19 79 LYS A N 1
ATOM 619 C CA . LYS A 1 79 ? -0.865 -6.400 -4.464 1.00 92.19 79 LYS A CA 1
ATOM 620 C C . LYS A 1 79 ? -0.828 -6.528 -5.984 1.00 92.19 79 LYS A C 1
ATOM 622 O O . LYS A 1 79 ? 0.249 -6.736 -6.540 1.00 92.19 79 LYS A O 1
ATOM 627 N N . GLN A 1 80 ? -1.970 -6.365 -6.654 1.00 92.31 80 GLN A N 1
ATOM 628 C CA . GLN A 1 80 ? -2.043 -6.443 -8.116 1.00 92.31 80 GLN A CA 1
ATOM 629 C C . GLN A 1 80 ? -1.158 -5.379 -8.777 1.00 92.31 80 GLN A C 1
ATOM 631 O O . GLN A 1 80 ? -0.404 -5.688 -9.699 1.00 92.31 80 GLN A O 1
ATOM 636 N N . ARG A 1 81 ? -1.165 -4.144 -8.256 1.00 89.75 81 ARG A N 1
ATOM 637 C CA . ARG A 1 81 ? -0.290 -3.062 -8.740 1.00 89.75 81 ARG A CA 1
ATOM 638 C C . ARG A 1 81 ? 1.191 -3.400 -8.563 1.00 89.75 81 ARG A C 1
ATOM 640 O O . ARG A 1 81 ? 1.968 -3.199 -9.492 1.00 89.75 81 ARG A O 1
ATOM 647 N N . VAL A 1 82 ? 1.591 -3.935 -7.406 1.00 89.62 82 VAL A N 1
ATOM 648 C CA . VAL A 1 82 ? 2.979 -4.366 -7.150 1.00 89.62 82 VAL A CA 1
ATOM 649 C C . VAL A 1 82 ? 3.421 -5.422 -8.163 1.00 89.62 82 VAL A C 1
ATOM 651 O O . VAL A 1 82 ? 4.505 -5.291 -8.733 1.00 89.62 82 VAL A O 1
ATOM 654 N N . VAL A 1 83 ? 2.586 -6.434 -8.416 1.00 90.56 83 VAL A N 1
ATOM 655 C CA . VAL A 1 83 ? 2.869 -7.490 -9.401 1.00 90.56 83 VAL A CA 1
ATOM 656 C C . VAL A 1 83 ? 2.998 -6.898 -10.805 1.00 90.56 83 VAL A C 1
ATOM 658 O O . VAL A 1 83 ? 4.009 -7.120 -11.467 1.00 90.56 83 VAL A O 1
ATOM 661 N N . ALA A 1 84 ? 2.046 -6.063 -11.228 1.00 89.62 84 ALA A N 1
ATOM 662 C CA . ALA A 1 84 ? 2.060 -5.446 -12.553 1.00 89.62 84 ALA A CA 1
ATOM 663 C C . ALA A 1 84 ? 3.302 -4.567 -12.794 1.00 89.62 84 ALA A C 1
ATOM 665 O O . ALA A 1 84 ? 3.883 -4.588 -13.883 1.00 89.62 84 ALA A O 1
ATOM 666 N N . ILE A 1 85 ? 3.738 -3.804 -11.783 1.00 86.81 85 ILE A N 1
ATOM 667 C CA . ILE A 1 85 ? 4.956 -2.985 -11.869 1.00 86.81 85 ILE A CA 1
ATOM 668 C C . ILE A 1 85 ? 6.192 -3.886 -11.962 1.00 86.81 85 ILE A C 1
ATOM 670 O O . ILE A 1 85 ? 7.044 -3.650 -12.820 1.00 86.81 85 ILE A O 1
ATOM 674 N N . ALA A 1 86 ? 6.283 -4.926 -11.127 1.00 86.25 86 ALA A N 1
ATOM 675 C CA . ALA A 1 86 ? 7.403 -5.866 -11.148 1.00 86.25 86 ALA A CA 1
ATOM 676 C C . ALA A 1 86 ? 7.529 -6.580 -12.505 1.00 86.25 86 ALA A C 1
ATOM 678 O O . ALA A 1 86 ? 8.618 -6.654 -13.072 1.00 86.25 86 ALA A O 1
ATOM 679 N N . GLU A 1 87 ? 6.413 -7.031 -13.081 1.00 88.50 87 GLU A N 1
ATOM 680 C CA . GLU A 1 87 ? 6.398 -7.614 -14.424 1.00 88.50 87 GLU A CA 1
ATOM 681 C C . GLU A 1 87 ? 6.830 -6.620 -15.502 1.00 88.50 87 GLU A C 1
ATOM 683 O O . GLU A 1 87 ? 7.564 -6.980 -16.422 1.00 88.50 87 GLU A O 1
ATOM 688 N N . LYS A 1 88 ? 6.379 -5.363 -15.407 1.00 87.69 88 LYS A N 1
ATOM 689 C CA . LYS A 1 88 ? 6.760 -4.311 -16.352 1.00 87.69 88 LYS A CA 1
ATOM 690 C C . LYS A 1 88 ? 8.269 -4.061 -16.315 1.00 87.69 88 LYS A C 1
ATOM 692 O O . LYS A 1 88 ? 8.868 -3.958 -17.378 1.00 87.69 88 LYS A O 1
ATOM 697 N N . ILE A 1 89 ? 8.876 -4.022 -15.129 1.00 85.06 89 ILE A N 1
ATOM 698 C CA . ILE A 1 89 ? 10.333 -3.893 -14.966 1.00 85.06 89 ILE A CA 1
ATOM 699 C C . ILE A 1 89 ? 11.055 -5.071 -15.619 1.00 85.06 89 ILE A C 1
ATOM 701 O O . ILE A 1 89 ? 11.902 -4.851 -16.479 1.00 85.06 89 IL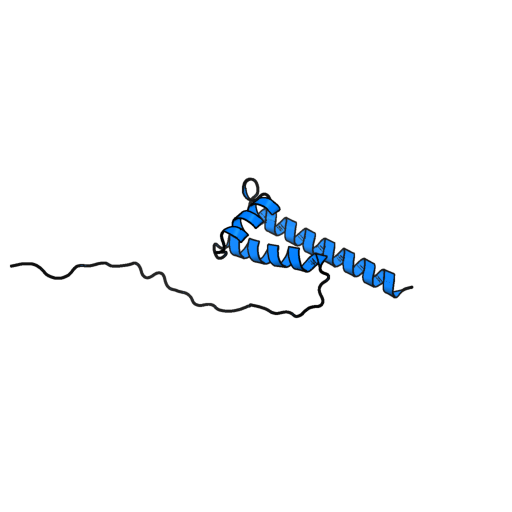E A O 1
ATOM 705 N N . LYS A 1 90 ? 10.641 -6.307 -15.308 1.00 84.94 90 LYS A N 1
ATOM 706 C CA . LYS A 1 90 ? 11.228 -7.519 -15.898 1.00 84.94 90 LYS A CA 1
ATOM 707 C C . LYS A 1 90 ? 11.158 -7.509 -17.428 1.00 84.94 90 LYS A C 1
ATOM 709 O O . LYS A 1 90 ? 12.110 -7.897 -18.095 1.00 84.94 90 LYS A O 1
ATOM 714 N N . ARG A 1 91 ? 10.039 -7.047 -18.003 1.00 84.19 91 ARG A N 1
ATOM 715 C CA . ARG A 1 91 ? 9.896 -6.900 -19.461 1.00 84.19 91 ARG A CA 1
ATOM 716 C C . ARG A 1 91 ? 10.911 -5.914 -20.043 1.00 84.19 91 ARG A C 1
ATOM 718 O O . ARG A 1 91 ? 11.486 -6.222 -21.079 1.00 84.19 91 ARG A O 1
ATOM 725 N N . TYR A 1 92 ? 11.152 -4.775 -19.395 1.00 81.50 92 TYR A N 1
ATOM 726 C CA . TYR A 1 92 ? 12.150 -3.810 -19.866 1.00 81.50 92 TYR A CA 1
ATOM 727 C C . TYR A 1 92 ? 13.582 -4.324 -19.728 1.00 81.50 92 TYR A C 1
ATOM 729 O O . TYR A 1 92 ? 14.354 -4.194 -20.671 1.00 81.50 92 TYR A O 1
ATOM 737 N N . GLU A 1 93 ? 13.936 -4.945 -18.603 1.00 81.88 93 GLU A N 1
ATOM 738 C CA . GLU A 1 93 ? 15.265 -5.544 -18.407 1.00 81.88 93 GLU A CA 1
ATOM 739 C C . GLU A 1 93 ? 15.553 -6.619 -19.463 1.00 81.88 93 GLU A C 1
ATOM 741 O O . GLU A 1 93 ? 16.635 -6.642 -20.051 1.00 81.88 93 GLU A O 1
ATOM 746 N N . ASN A 1 94 ? 14.552 -7.445 -19.780 1.00 76.94 94 ASN A N 1
ATOM 747 C CA . ASN A 1 94 ? 14.635 -8.461 -20.827 1.00 76.94 94 ASN A CA 1
ATOM 748 C C . ASN A 1 94 ? 14.678 -7.889 -22.250 1.00 76.94 94 ASN A C 1
ATOM 750 O O . ASN A 1 94 ? 15.094 -8.597 -23.149 1.00 76.94 94 ASN A O 1
ATOM 754 N N . GLN A 1 95 ? 14.208 -6.665 -22.499 1.00 74.06 95 GLN A N 1
ATOM 755 C CA . GLN A 1 95 ? 14.302 -6.034 -23.824 1.00 74.06 95 GLN A CA 1
ATOM 756 C C . GLN A 1 95 ? 15.627 -5.289 -23.997 1.00 74.06 95 GLN A C 1
ATOM 758 O O . GLN A 1 95 ? 16.230 -5.344 -25.064 1.00 74.06 95 GLN A O 1
ATOM 763 N N . SER A 1 96 ? 16.108 -4.635 -22.940 1.00 66.88 96 SER A N 1
ATOM 764 C CA . SER A 1 96 ? 17.390 -3.923 -22.940 1.00 66.88 96 SER A CA 1
ATOM 765 C C . SER A 1 96 ? 18.607 -4.849 -22.983 1.00 66.88 96 SER A C 1
ATOM 767 O O . SER A 1 96 ? 19.689 -4.387 -23.306 1.00 66.88 96 SER A O 1
ATOM 769 N N . SER A 1 97 ? 18.453 -6.136 -22.660 1.00 62.25 97 SER A N 1
ATOM 770 C CA . SER A 1 97 ? 19.533 -7.136 -22.690 1.00 62.25 97 SER A CA 1
ATOM 771 C C . SER A 1 97 ? 19.757 -7.787 -24.065 1.00 62.25 97 SER A C 1
ATOM 773 O O . SER A 1 97 ? 20.673 -8.594 -24.203 1.00 62.25 97 SER A O 1
ATOM 775 N N . PHE A 1 98 ? 18.951 -7.439 -25.077 1.00 56.38 98 PHE A N 1
ATOM 776 C CA . PHE A 1 98 ? 19.086 -7.925 -26.462 1.00 56.38 98 PHE A CA 1
ATOM 777 C C . PHE A 1 98 ? 19.544 -6.846 -27.462 1.00 56.38 98 PHE A C 1
ATOM 779 O O . PHE A 1 98 ? 19.628 -7.139 -28.655 1.00 56.38 98 PHE A O 1
ATOM 786 N N . ASN A 1 99 ? 19.844 -5.630 -26.992 1.00 50.69 99 ASN A N 1
ATOM 787 C CA . ASN A 1 99 ? 20.447 -4.546 -27.780 1.00 50.69 99 ASN A CA 1
ATOM 788 C C . ASN A 1 99 ? 21.900 -4.328 -27.355 1.00 50.69 99 ASN A C 1
ATOM 790 O O . ASN A 1 99 ? 22.700 -3.936 -28.231 1.00 50.69 99 ASN A O 1
#

Organism: Ophiophagus hannah (NCBI:txid8665)

Secondary structure (DSSP, 8-state):
--------------------------S-S-HHHHHHHHHHHHHHHHHTT----HHHHHHHHHHTTTTTS-HHHHHHHHHHHHHHHHHHHHHHHHHHTT-